Protein AF-A0A1S9B0L6-F1 (afdb_monomer_lite)

Foldseek 3Di:
DVVVVVVVVVVVVVVVDPPVPPPPVPLPFAAEAEDEDDPDCVVVVVVCVVLVVVVAAEAEAEAEPPDPVRVVVVVVCVDPVNSVVRSRHHYYYYYDDDD

Radius of gyration: 24.77 Å; chains: 1; bounding box: 67×50×48 Å

pLDDT: mean 76.01, std 15.12, range [44.97, 93.12]

Sequence (99 aa):
MRVIISALALSLAVLSGCGRDAHLVGSKPVSTIEYYAQPSLDPLAALVAQQAAQAKTPILYFYADWCGPCRRFRETLADKQVQAALQNATSTLTRIPKG

Secondary struct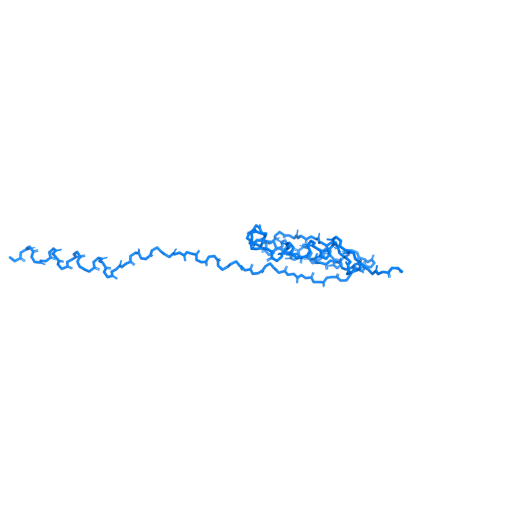ure (DSSP, 8-state):
-HHHHHHHHHHHHHHS-----------PPPEEEEEE--S-SHHHHHHHHHHHHTT-EEEEEEE-TT-HHHHHHHHHHTSHHHHHHTTTEEEEEEEPPP-

Structure (mmCIF, N/CA/C/O backbone):
data_AF-A0A1S9B0L6-F1
#
_entry.id   AF-A0A1S9B0L6-F1
#
loop_
_atom_site.group_PDB
_atom_site.id
_atom_site.type_symbol
_atom_site.label_atom_id
_atom_site.label_alt_id
_atom_site.label_comp_id
_atom_site.label_asym_id
_atom_site.label_entity_id
_atom_site.label_seq_id
_atom_site.pdbx_PDB_ins_code
_atom_site.Cartn_x
_atom_site.Cartn_y
_atom_site.Cartn_z
_atom_site.occupancy
_atom_site.B_iso_or_equiv
_atom_site.auth_seq_id
_atom_site.auth_comp_id
_atom_site.auth_asym_id
_atom_site.auth_atom_id
_atom_site.pdbx_PDB_model_num
ATOM 1 N N . MET A 1 1 ? -55.459 -33.296 29.846 1.00 51.41 1 MET A N 1
ATOM 2 C CA . MET A 1 1 ? -55.370 -31.902 29.345 1.00 51.41 1 MET A CA 1
ATOM 3 C C . MET A 1 1 ? -53.975 -31.266 29.467 1.00 51.41 1 MET A C 1
ATOM 5 O O . MET A 1 1 ? -53.677 -30.384 28.681 1.00 51.41 1 MET A O 1
ATOM 9 N N . ARG A 1 2 ? -53.090 -31.717 30.378 1.00 51.22 2 ARG A N 1
ATOM 10 C CA . ARG A 1 2 ? -51.719 -31.171 30.542 1.00 51.22 2 ARG A CA 1
ATOM 11 C C . ARG A 1 2 ? -50.685 -31.619 29.491 1.00 51.22 2 ARG A C 1
ATOM 13 O O . ARG A 1 2 ? -49.733 -30.895 29.251 1.00 51.22 2 ARG A O 1
ATOM 20 N N . VAL A 1 3 ? -50.885 -32.769 28.841 1.00 51.84 3 VAL A N 1
ATOM 21 C CA . VAL A 1 3 ? -49.911 -33.352 27.886 1.00 51.84 3 VAL A CA 1
ATOM 22 C C . VAL A 1 3 ? -49.940 -32.657 26.514 1.00 51.84 3 VAL A C 1
ATOM 24 O O . VAL A 1 3 ? -48.914 -32.536 25.855 1.00 51.84 3 VAL A O 1
ATOM 27 N N . ILE A 1 4 ? -51.099 -32.128 26.110 1.00 55.56 4 ILE A N 1
ATOM 28 C CA . ILE A 1 4 ? -51.274 -31.434 24.821 1.00 55.56 4 ILE A CA 1
ATOM 29 C C . ILE A 1 4 ? -50.565 -30.067 24.833 1.00 55.56 4 ILE A C 1
ATOM 31 O O . ILE A 1 4 ? -50.006 -29.647 23.825 1.00 55.56 4 ILE A O 1
ATOM 35 N N . ILE A 1 5 ? -50.509 -29.407 25.995 1.00 55.97 5 ILE A N 1
ATOM 36 C CA . ILE A 1 5 ? -49.884 -28.084 26.150 1.00 55.97 5 ILE A CA 1
ATOM 37 C C . ILE A 1 5 ? -48.361 -28.165 25.925 1.00 55.97 5 ILE A C 1
ATOM 39 O O . ILE A 1 5 ? -47.785 -27.273 25.306 1.00 55.97 5 ILE A O 1
ATOM 43 N N . SER A 1 6 ? -47.710 -29.261 26.336 1.00 57.84 6 SER A N 1
ATOM 44 C CA . SER A 1 6 ? -46.266 -29.457 26.122 1.00 57.84 6 SER A CA 1
ATOM 45 C C . SER A 1 6 ? -45.890 -29.723 24.660 1.00 57.84 6 SER A C 1
ATOM 47 O O . SER A 1 6 ? -44.837 -29.272 24.217 1.00 57.84 6 SER A O 1
ATOM 49 N N . ALA A 1 7 ? -46.743 -30.408 23.892 1.00 56.91 7 ALA A N 1
ATOM 50 C CA . ALA A 1 7 ? -46.486 -30.693 22.477 1.00 56.91 7 ALA A CA 1
ATOM 51 C C . ALA A 1 7 ? -46.606 -29.436 21.593 1.00 56.91 7 ALA A C 1
ATOM 53 O O . ALA A 1 7 ? -45.823 -29.246 20.659 1.00 56.91 7 ALA A O 1
ATOM 54 N N . LEU A 1 8 ? -47.538 -28.535 21.926 1.00 58.31 8 LEU A N 1
ATOM 55 C CA . LEU A 1 8 ? -47.638 -27.228 21.273 1.00 58.31 8 LEU A CA 1
ATOM 56 C C . LEU A 1 8 ? -46.422 -26.341 21.581 1.00 58.31 8 LEU A C 1
ATOM 58 O O . LEU A 1 8 ? -45.883 -25.724 20.667 1.00 58.31 8 LEU A O 1
ATOM 62 N N . ALA A 1 9 ? -45.928 -26.331 22.822 1.00 57.78 9 ALA A N 1
ATOM 63 C CA . ALA A 1 9 ? -44.752 -25.539 23.194 1.00 57.78 9 ALA A CA 1
ATOM 64 C C . ALA A 1 9 ? -43.475 -25.970 22.446 1.00 57.78 9 ALA A C 1
ATOM 66 O O . ALA A 1 9 ? -42.695 -25.121 22.015 1.00 57.78 9 ALA A O 1
ATOM 67 N N . LEU A 1 10 ? -43.288 -27.278 22.232 1.00 55.88 10 LEU A N 1
ATOM 68 C CA . LEU A 1 10 ? -42.143 -27.794 21.474 1.00 55.88 10 LEU A CA 1
ATOM 69 C C . LEU A 1 10 ? -42.221 -27.444 19.979 1.00 55.88 10 LEU A C 1
ATOM 71 O O . LEU A 1 10 ? -41.194 -27.241 19.340 1.00 55.88 10 LEU A O 1
ATOM 75 N N . SER A 1 11 ? -43.435 -27.321 19.439 1.00 57.03 11 SER A N 1
ATOM 76 C CA . SER A 1 11 ? -43.672 -26.964 18.033 1.00 57.03 11 SER A CA 1
ATOM 77 C C . SER A 1 11 ? -43.421 -25.472 17.762 1.00 57.03 11 SER A C 1
ATOM 79 O O . SER A 1 11 ? -42.892 -25.114 16.711 1.00 57.03 11 SER A O 1
ATOM 81 N N . LEU A 1 12 ? -43.725 -24.594 18.728 1.00 56.97 12 LEU A N 1
ATOM 82 C CA . LEU A 1 12 ? -43.394 -23.162 18.659 1.00 56.97 12 LEU A CA 1
ATOM 83 C C . LEU A 1 12 ? -41.881 -22.889 18.756 1.00 56.97 12 LEU A C 1
ATOM 85 O O . LEU A 1 12 ? -41.393 -21.946 18.135 1.00 56.97 12 LEU A O 1
ATOM 89 N N . ALA A 1 13 ? -41.121 -23.726 19.471 1.00 54.88 13 ALA A N 1
ATOM 90 C CA . ALA A 1 13 ? -39.665 -23.584 19.566 1.00 54.88 13 ALA A CA 1
ATOM 91 C C . ALA A 1 13 ? -38.941 -23.853 18.231 1.00 54.88 13 ALA A C 1
ATOM 93 O O . ALA A 1 13 ? -37.872 -23.297 17.995 1.00 54.88 13 ALA A O 1
ATOM 94 N N . VAL A 1 14 ? -39.532 -24.658 17.339 1.00 56.91 14 VAL A N 1
ATOM 95 C CA . VAL A 1 14 ? -38.973 -24.944 16.004 1.00 56.91 14 VAL A CA 1
ATOM 96 C C . VAL A 1 14 ? -39.254 -23.806 15.013 1.00 56.91 14 VAL A C 1
ATOM 98 O O . VAL A 1 14 ? -38.424 -23.549 14.144 1.00 56.91 14 VAL A O 1
ATOM 101 N N . LEU A 1 15 ? -40.369 -23.074 15.162 1.00 54.72 15 LEU A N 1
ATOM 102 C CA . LEU A 1 15 ? -40.614 -21.845 14.387 1.00 54.72 15 LEU A CA 1
ATOM 103 C C . LEU A 1 15 ? -39.778 -20.657 14.873 1.00 54.72 15 LEU A C 1
ATOM 105 O O . LEU A 1 15 ? -39.430 -19.796 14.070 1.00 54.72 15 LEU A O 1
ATOM 109 N N . SER A 1 16 ? -39.407 -20.620 16.155 1.00 55.47 16 SER A N 1
ATOM 110 C CA . SER A 1 16 ? -38.438 -19.656 16.686 1.00 55.47 16 SER A CA 1
ATOM 111 C C . SER A 1 16 ? -37.011 -20.107 16.380 1.00 55.47 16 SER A C 1
ATOM 113 O O . SER A 1 16 ? -36.160 -20.142 17.270 1.00 55.47 16 SER A O 1
ATOM 115 N N . GLY A 1 17 ? -36.776 -20.502 15.124 1.00 49.94 17 GLY A N 1
ATOM 116 C CA . GLY A 1 17 ? -35.487 -20.920 14.619 1.00 49.94 17 GLY A CA 1
ATOM 117 C C . GLY A 1 17 ? -34.413 -19.951 15.087 1.00 49.94 17 GLY A C 1
ATOM 118 O O . GLY A 1 17 ? -34.301 -18.840 14.577 1.00 49.94 17 GLY A O 1
ATOM 119 N N . CYS A 1 18 ? -33.582 -20.413 16.022 1.00 51.44 18 CYS A N 1
ATOM 120 C CA . CYS A 1 18 ? -32.197 -19.991 16.132 1.00 51.44 18 CYS A CA 1
ATOM 121 C C . CYS A 1 18 ? -31.506 -20.423 14.833 1.00 51.44 18 CYS A C 1
ATOM 123 O O . CYS A 1 18 ? -30.715 -21.368 14.800 1.00 51.44 18 CYS A O 1
ATOM 125 N N . GLY A 1 19 ? -31.861 -19.758 13.732 1.00 51.62 19 GLY A N 1
ATOM 126 C CA . GLY A 1 19 ? -30.990 -19.625 12.593 1.00 51.62 19 GLY A CA 1
ATOM 127 C C . GLY A 1 19 ? -29.722 -19.029 13.162 1.00 51.62 19 GLY A C 1
ATOM 128 O O . GLY A 1 19 ? -29.718 -17.916 13.675 1.00 51.62 19 GLY A O 1
ATOM 129 N N . ARG A 1 20 ? -28.659 -19.829 13.175 1.00 57.22 20 ARG A N 1
ATOM 130 C CA . ARG A 1 20 ? -27.314 -19.297 13.289 1.00 57.22 20 ARG A CA 1
ATOM 131 C C . ARG A 1 20 ? -27.224 -18.260 12.184 1.00 57.22 20 ARG A C 1
ATOM 133 O O . ARG A 1 20 ? -27.177 -18.645 11.016 1.00 57.22 20 ARG A O 1
ATOM 140 N N . ASP A 1 21 ? -27.263 -16.987 12.552 1.00 49.41 21 ASP A N 1
ATOM 141 C CA . ASP A 1 21 ? -26.858 -15.915 11.669 1.00 49.41 21 ASP A CA 1
ATOM 142 C C . ASP A 1 21 ? -25.417 -16.242 11.300 1.00 49.41 21 ASP A C 1
ATOM 144 O O . ASP A 1 21 ? -24.469 -16.006 12.052 1.00 49.41 21 ASP A O 1
ATOM 148 N N . ALA A 1 22 ? -25.258 -16.906 10.156 1.00 53.06 22 ALA A N 1
ATOM 149 C CA . ALA A 1 22 ? -24.020 -16.898 9.428 1.00 53.06 22 ALA A CA 1
ATOM 150 C C . ALA A 1 22 ? -23.781 -15.417 9.186 1.00 53.06 22 ALA A C 1
ATOM 152 O O . ALA A 1 22 ? -24.400 -14.813 8.313 1.00 53.06 22 ALA A O 1
ATOM 153 N N . HIS A 1 23 ? -22.958 -14.823 10.047 1.00 45.00 23 HIS A N 1
ATOM 154 C CA . HIS A 1 23 ? -22.386 -13.517 9.845 1.00 45.00 23 HIS A CA 1
ATOM 155 C C . HIS A 1 23 ? -21.620 -13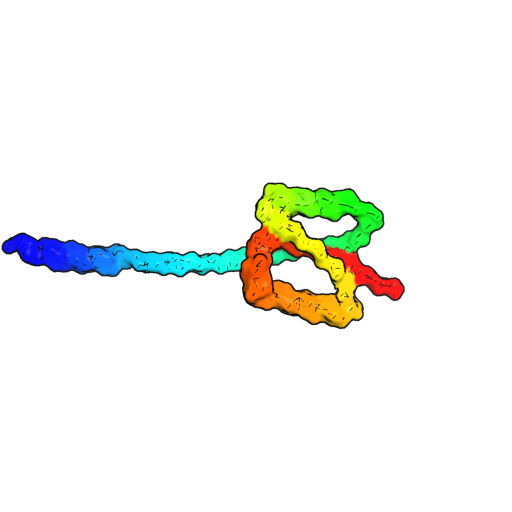.641 8.532 1.00 45.00 23 HIS A C 1
ATOM 157 O O . HIS A 1 23 ? -20.449 -14.024 8.498 1.00 45.00 23 HIS A O 1
ATOM 163 N N . LEU A 1 24 ? -22.328 -13.395 7.429 1.00 52.41 24 LEU A N 1
ATOM 164 C CA . LEU A 1 24 ? -21.751 -13.021 6.165 1.00 52.41 24 LEU A CA 1
ATOM 165 C C . LEU A 1 24 ? -21.015 -11.735 6.514 1.00 52.41 24 LEU A C 1
ATOM 167 O O . LEU A 1 24 ? -21.589 -10.649 6.480 1.00 52.41 24 LEU A O 1
ATOM 171 N N . VAL A 1 25 ? -19.765 -11.890 6.968 1.00 50.66 25 VAL A N 1
ATOM 172 C CA . VAL A 1 25 ? -18.776 -10.827 6.990 1.00 50.66 25 VAL A CA 1
ATOM 173 C C . VAL A 1 25 ? -18.749 -10.398 5.535 1.00 50.66 25 VAL A C 1
ATOM 175 O O . VAL A 1 25 ? -18.082 -11.014 4.706 1.00 50.66 25 VAL A O 1
ATOM 178 N N . GLY A 1 26 ? -19.575 -9.414 5.188 1.00 44.97 26 GLY A N 1
ATOM 179 C CA . GLY A 1 26 ? -19.417 -8.678 3.959 1.00 44.97 26 GLY A CA 1
ATOM 180 C C . GLY A 1 26 ? -18.034 -8.085 4.091 1.00 44.97 26 GLY A C 1
ATOM 181 O O . GLY A 1 26 ? -17.854 -7.121 4.832 1.00 44.97 26 GLY A O 1
ATOM 182 N N . SER A 1 27 ? -17.046 -8.743 3.487 1.00 49.84 27 SER A N 1
ATOM 183 C CA . SER A 1 27 ? -15.686 -8.248 3.399 1.00 49.84 27 SER A CA 1
ATOM 184 C C . SER A 1 27 ? -15.812 -6.898 2.720 1.00 49.84 27 SER A C 1
ATOM 186 O O . SER A 1 27 ? -16.028 -6.835 1.506 1.00 49.84 27 SER A O 1
ATOM 188 N N . LYS A 1 28 ? -15.813 -5.820 3.514 1.00 54.59 28 LYS A N 1
ATOM 189 C CA . LYS A 1 28 ? -15.814 -4.472 2.964 1.00 54.59 28 LYS A CA 1
ATOM 190 C C . LYS A 1 28 ? -14.614 -4.433 2.024 1.00 54.59 28 LYS A C 1
ATOM 192 O O . LYS A 1 28 ? -13.521 -4.789 2.466 1.00 54.59 28 LYS A O 1
ATOM 197 N N . PRO A 1 29 ? -14.814 -4.098 0.742 1.00 61.50 29 PRO A N 1
ATOM 198 C CA . PRO A 1 29 ? -13.713 -4.071 -0.201 1.00 61.50 29 PRO A CA 1
ATOM 199 C C . PRO A 1 29 ? -12.642 -3.132 0.352 1.00 61.50 29 PRO A C 1
ATOM 201 O O . PRO A 1 29 ? -12.969 -2.035 0.819 1.00 61.50 29 PRO A O 1
ATOM 204 N N . VAL A 1 30 ? -11.386 -3.587 0.351 1.00 73.12 30 VAL A N 1
ATOM 205 C CA . VAL A 1 30 ? -10.244 -2.770 0.770 1.00 73.12 30 VAL A CA 1
ATOM 206 C C . VAL A 1 30 ? -10.305 -1.450 0.015 1.00 73.12 30 VAL A C 1
ATOM 208 O O . VAL A 1 30 ? -10.320 -1.427 -1.216 1.00 73.12 30 VAL A O 1
ATOM 211 N N . SER A 1 31 ? -10.378 -0.337 0.748 1.00 73.38 31 SER A N 1
ATOM 212 C CA . SER A 1 31 ? -10.377 0.979 0.120 1.00 73.38 31 SER A CA 1
ATOM 213 C C . SER A 1 31 ? -9.011 1.225 -0.513 1.00 73.38 31 SER A C 1
ATOM 215 O O . SER A 1 31 ? -7.986 1.193 0.172 1.00 73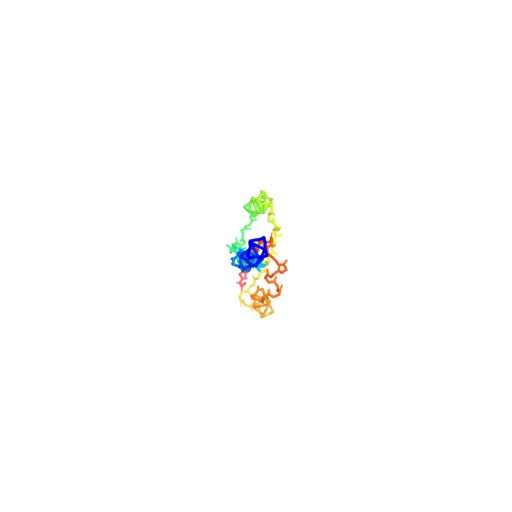.38 31 SER A O 1
ATOM 217 N N . THR A 1 32 ? -9.006 1.460 -1.823 1.00 75.88 32 THR A N 1
ATOM 218 C CA . THR A 1 32 ? -7.804 1.728 -2.606 1.00 75.88 32 THR A CA 1
ATOM 219 C C . THR A 1 32 ? -7.770 3.199 -3.002 1.00 75.88 32 THR A C 1
ATOM 221 O O . THR A 1 32 ? -8.669 3.671 -3.693 1.00 75.88 32 THR A O 1
ATOM 224 N N . ILE A 1 33 ? -6.743 3.924 -2.562 1.00 78.94 33 ILE A N 1
ATOM 225 C CA . ILE A 1 33 ? -6.531 5.331 -2.919 1.00 78.94 33 ILE A CA 1
ATOM 226 C C . ILE A 1 33 ? -5.382 5.390 -3.913 1.00 78.94 33 ILE A C 1
ATOM 228 O O . ILE A 1 33 ? -4.260 5.035 -3.566 1.00 78.94 33 ILE A O 1
ATOM 232 N N . GLU A 1 34 ? -5.638 5.827 -5.142 1.00 77.50 34 GLU A N 1
ATOM 233 C CA . GLU A 1 34 ? -4.562 6.089 -6.094 1.00 77.50 34 GLU A CA 1
ATOM 234 C C . GLU A 1 34 ? -3.965 7.470 -5.807 1.00 77.50 34 GLU A C 1
ATOM 236 O O . GLU A 1 34 ? -4.636 8.495 -5.916 1.00 77.50 34 GLU A O 1
ATOM 241 N N . TYR A 1 35 ? -2.706 7.486 -5.384 1.00 76.56 35 TYR A N 1
ATOM 242 C CA . TYR A 1 35 ? -1.946 8.685 -5.076 1.00 76.56 35 TYR A CA 1
ATOM 243 C C . TYR A 1 35 ? -0.848 8.862 -6.126 1.00 76.56 35 TYR A C 1
ATOM 245 O O . TYR A 1 35 ? -0.098 7.940 -6.446 1.00 76.56 35 TYR A O 1
ATOM 253 N N . TYR A 1 36 ? -0.741 10.056 -6.696 1.00 73.50 36 TYR A N 1
ATOM 254 C CA . TYR A 1 36 ? 0.369 10.375 -7.584 1.00 73.50 36 TYR A CA 1
ATOM 255 C C . TYR A 1 36 ? 1.515 10.923 -6.739 1.00 73.50 36 TYR A C 1
ATOM 257 O O . TYR A 1 36 ? 1.306 11.882 -5.997 1.00 73.50 36 TYR A O 1
ATOM 265 N N . ALA A 1 37 ? 2.702 10.313 -6.826 1.00 69.75 37 ALA A N 1
ATOM 266 C CA . ALA A 1 37 ? 3.857 10.741 -6.044 1.00 69.75 37 ALA A CA 1
ATOM 267 C C . ALA A 1 37 ? 4.142 12.228 -6.298 1.00 69.75 37 ALA A C 1
ATOM 269 O O . ALA A 1 37 ? 4.470 12.624 -7.418 1.00 69.75 37 ALA A O 1
ATOM 270 N N . GLN A 1 38 ? 3.989 13.046 -5.259 1.00 71.50 38 GLN A N 1
ATOM 271 C CA . GLN A 1 38 ? 4.351 14.458 -5.290 1.00 71.50 38 GLN A CA 1
ATOM 272 C C . GLN A 1 38 ? 5.750 14.652 -4.690 1.00 71.50 38 GLN A C 1
ATOM 274 O O . GLN A 1 38 ? 6.206 13.812 -3.913 1.00 71.50 38 GLN A O 1
ATOM 279 N N . PRO A 1 39 ? 6.455 15.745 -5.037 1.00 75.00 39 PRO A N 1
ATOM 280 C CA . PRO A 1 39 ? 7.776 16.032 -4.477 1.00 75.00 39 PRO A CA 1
ATOM 281 C C . PRO A 1 39 ? 7.754 16.306 -2.963 1.00 75.00 39 PRO A C 1
ATOM 283 O O . PRO A 1 39 ? 8.796 16.189 -2.323 1.00 75.00 39 PRO A O 1
ATOM 286 N N . SER A 1 40 ? 6.599 16.650 -2.379 1.00 80.44 40 SER A N 1
ATOM 287 C CA . SER A 1 40 ? 6.423 16.802 -0.930 1.00 80.44 40 SER A CA 1
ATOM 288 C C . SER A 1 40 ? 5.714 15.596 -0.309 1.00 80.44 40 SER A C 1
ATOM 290 O O . SER A 1 40 ? 4.783 15.026 -0.880 1.00 80.44 40 SER A O 1
ATOM 292 N N . LEU A 1 41 ? 6.147 15.222 0.899 1.00 82.25 41 LEU A N 1
ATOM 293 C CA . LEU A 1 41 ? 5.557 14.124 1.673 1.00 82.25 41 LEU A CA 1
ATOM 294 C C . LEU A 1 41 ? 4.374 14.568 2.546 1.00 82.25 41 LEU A C 1
ATOM 296 O O . LEU A 1 41 ? 3.612 13.717 2.998 1.00 82.25 41 LEU A O 1
ATOM 300 N N . ASP A 1 42 ? 4.180 15.871 2.753 1.00 87.75 42 ASP A N 1
ATOM 301 C CA . ASP A 1 42 ? 3.094 16.434 3.570 1.00 87.75 42 ASP A CA 1
ATOM 302 C C . ASP A 1 42 ? 1.691 15.913 3.195 1.00 87.75 42 ASP A C 1
ATOM 304 O O . ASP A 1 42 ? 0.974 15.441 4.083 1.00 87.75 42 ASP A O 1
ATOM 308 N N . PRO A 1 43 ? 1.275 15.908 1.909 1.00 85.75 43 PRO A N 1
ATOM 309 C CA . PRO A 1 43 ? -0.033 15.368 1.527 1.00 85.75 43 PRO A CA 1
ATOM 310 C C . PRO A 1 43 ? -0.159 13.862 1.790 1.00 85.75 43 PRO A C 1
ATOM 312 O O . PRO A 1 43 ? -1.234 13.385 2.156 1.00 85.75 43 PRO A O 1
ATOM 315 N N . LEU A 1 44 ? 0.933 13.106 1.642 1.00 85.62 44 LEU A N 1
ATOM 316 C CA . LEU A 1 44 ? 0.938 11.675 1.932 1.00 85.62 44 LEU A CA 1
ATOM 317 C C . LEU A 1 44 ? 0.822 11.416 3.440 1.00 85.62 44 LEU A C 1
ATOM 319 O O . LEU A 1 44 ? 0.056 10.549 3.857 1.00 85.62 44 LEU A O 1
ATOM 323 N N . ALA A 1 45 ? 1.531 12.195 4.259 1.00 88.50 45 ALA A N 1
ATOM 324 C CA . ALA A 1 45 ? 1.454 12.117 5.713 1.00 88.50 45 ALA A CA 1
ATOM 325 C C . ALA A 1 45 ? 0.035 12.422 6.220 1.00 88.50 45 ALA A C 1
ATOM 327 O O . ALA A 1 45 ? -0.482 11.695 7.067 1.00 88.50 45 ALA A O 1
ATOM 328 N N . ALA A 1 46 ? -0.628 13.435 5.652 1.00 90.00 46 ALA A N 1
ATOM 329 C CA . ALA A 1 46 ? -2.015 13.761 5.980 1.00 90.00 46 ALA A CA 1
ATOM 330 C C . ALA A 1 46 ? -2.988 12.620 5.626 1.00 90.00 46 ALA A C 1
ATOM 332 O O . ALA A 1 46 ? -3.845 12.268 6.438 1.00 90.00 46 ALA A O 1
ATOM 333 N N . LEU A 1 47 ? -2.830 11.994 4.451 1.00 87.19 47 LEU A N 1
ATOM 334 C CA . LEU A 1 47 ? -3.633 10.836 4.035 1.00 87.19 47 LEU A CA 1
ATOM 335 C C . LEU A 1 47 ? -3.456 9.640 4.978 1.00 87.19 47 LEU A C 1
ATOM 337 O O . LEU A 1 47 ? -4.438 9.031 5.405 1.00 87.19 47 LEU A O 1
ATOM 341 N N . VAL A 1 48 ? -2.212 9.316 5.334 1.00 88.38 48 VAL A N 1
ATOM 342 C CA . VAL A 1 48 ? -1.903 8.217 6.262 1.00 88.38 48 VAL A CA 1
ATOM 343 C C . VAL A 1 48 ? -2.471 8.505 7.655 1.00 88.38 48 VAL A C 1
ATOM 345 O O . VAL A 1 48 ? -3.088 7.626 8.259 1.00 88.38 48 VAL A O 1
ATOM 348 N N . ALA A 1 49 ? -2.336 9.740 8.147 1.00 90.38 49 ALA A N 1
ATOM 349 C CA . ALA A 1 49 ? -2.899 10.156 9.430 1.00 90.38 49 ALA A CA 1
ATOM 350 C C . ALA A 1 49 ? -4.433 10.052 9.448 1.00 90.38 49 ALA A C 1
ATOM 352 O O . ALA A 1 49 ? -5.010 9.580 10.428 1.00 90.38 49 ALA A O 1
ATOM 353 N N . GLN A 1 50 ? -5.102 10.419 8.351 1.00 88.50 50 GLN A N 1
ATOM 354 C CA . GLN A 1 50 ? -6.552 10.280 8.214 1.00 88.50 50 GLN A CA 1
ATOM 355 C C . GLN A 1 50 ? -6.999 8.811 8.264 1.00 88.50 50 GLN A C 1
ATOM 357 O O . GLN A 1 50 ? -7.995 8.492 8.913 1.00 88.50 50 GLN A O 1
ATOM 362 N N . GLN A 1 51 ? -6.273 7.908 7.601 1.00 88.94 51 GLN A N 1
ATOM 363 C CA . GLN A 1 51 ? -6.569 6.471 7.626 1.00 88.94 51 GLN A CA 1
ATOM 364 C C . GLN A 1 51 ? -6.386 5.888 9.031 1.00 88.94 51 GLN A C 1
ATOM 366 O O . GLN A 1 51 ? -7.268 5.179 9.523 1.00 88.94 51 GLN A O 1
ATOM 371 N N . ALA A 1 52 ? -5.287 6.249 9.698 1.00 87.25 52 ALA A N 1
ATOM 372 C CA . ALA A 1 52 ? -5.015 5.839 11.070 1.00 87.25 52 ALA A CA 1
ATOM 373 C C . ALA A 1 52 ? -6.100 6.338 12.044 1.00 87.25 52 ALA A C 1
ATOM 375 O O . ALA A 1 52 ? -6.548 5.584 12.906 1.00 87.25 52 ALA A O 1
ATOM 376 N N . ALA A 1 53 ? -6.597 7.568 11.859 1.00 90.19 53 ALA A N 1
ATOM 377 C CA . ALA A 1 53 ? -7.693 8.126 12.654 1.00 90.19 53 ALA A CA 1
ATOM 378 C C . ALA A 1 53 ? -9.029 7.375 12.477 1.00 90.19 53 ALA A C 1
ATOM 380 O O . ALA A 1 53 ? -9.868 7.395 13.374 1.00 90.19 53 ALA A O 1
ATOM 381 N N . GLN A 1 54 ? -9.229 6.676 11.354 1.00 88.38 54 GLN A N 1
ATOM 382 C CA . GLN A 1 54 ? -10.403 5.826 11.107 1.00 88.38 54 GLN A CA 1
ATOM 383 C C . GLN A 1 54 ? -10.245 4.395 11.648 1.00 88.38 54 GLN A C 1
ATOM 385 O O . GLN A 1 54 ? -11.030 3.520 11.281 1.00 88.38 54 GLN A O 1
ATOM 390 N N . ALA A 1 55 ? -9.226 4.135 12.476 1.00 85.19 55 ALA A N 1
ATOM 391 C CA . ALA A 1 55 ? -8.869 2.801 12.960 1.00 85.19 55 ALA A CA 1
ATOM 392 C C . ALA A 1 55 ? -8.610 1.781 11.831 1.00 85.19 55 ALA A C 1
ATOM 394 O O . ALA A 1 55 ? -8.769 0.575 12.023 1.00 85.19 55 ALA A O 1
ATOM 395 N N . LYS A 1 56 ? -8.201 2.257 10.647 1.00 86.00 56 LYS A N 1
ATOM 396 C CA . LYS A 1 56 ? -7.762 1.406 9.540 1.00 86.00 56 LYS A CA 1
ATOM 397 C C . LYS A 1 56 ? -6.242 1.342 9.514 1.00 86.00 56 LYS A C 1
ATOM 399 O O . LYS A 1 56 ? -5.575 2.348 9.737 1.00 86.00 56 LYS A O 1
ATOM 404 N N . THR A 1 57 ? -5.684 0.182 9.184 1.00 89.25 57 THR A N 1
ATOM 405 C CA . THR A 1 57 ? -4.237 0.027 8.991 1.00 89.25 57 THR A CA 1
ATOM 406 C C . THR A 1 57 ? -3.834 0.604 7.626 1.00 89.25 57 THR A C 1
ATOM 408 O O . THR A 1 57 ? -4.257 0.066 6.599 1.00 89.25 57 THR A O 1
ATOM 411 N N . PRO A 1 58 ? -3.044 1.689 7.563 1.00 88.19 58 PRO A N 1
ATOM 412 C CA . PRO A 1 58 ? -2.584 2.233 6.291 1.00 88.19 58 PRO A CA 1
ATOM 413 C C . PRO A 1 58 ? -1.535 1.303 5.666 1.00 88.19 58 PRO A C 1
ATOM 415 O O . PRO A 1 58 ? -0.572 0.908 6.320 1.00 88.19 58 PRO A O 1
ATOM 418 N N . ILE A 1 59 ? -1.705 0.963 4.390 1.00 88.19 59 ILE A N 1
ATOM 419 C CA . ILE A 1 59 ? -0.736 0.209 3.586 1.00 88.19 59 ILE A CA 1
ATOM 420 C C . ILE A 1 59 ? -0.325 1.086 2.417 1.00 88.19 59 ILE A C 1
ATOM 422 O O . ILE A 1 59 ? -1.166 1.508 1.630 1.00 88.19 59 ILE A O 1
ATOM 426 N N . LEU A 1 60 ? 0.971 1.334 2.272 1.00 87.69 60 LEU A N 1
ATOM 427 C CA . LEU A 1 60 ? 1.504 2.099 1.155 1.00 87.69 60 LEU A CA 1
ATOM 428 C C . LEU A 1 60 ? 2.119 1.146 0.133 1.00 87.69 6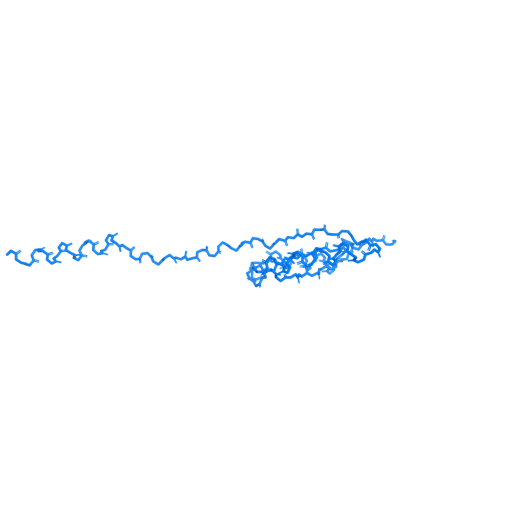0 LEU A C 1
ATOM 430 O O . LEU A 1 60 ? 3.055 0.412 0.444 1.00 87.69 60 LEU A O 1
ATOM 434 N N . TYR A 1 61 ? 1.592 1.158 -1.086 1.00 87.44 61 TYR A N 1
ATOM 435 C CA . TYR A 1 61 ? 2.064 0.315 -2.175 1.00 87.44 61 TYR A CA 1
ATOM 436 C C . TYR A 1 61 ? 2.547 1.173 -3.340 1.00 87.44 61 TYR A C 1
ATOM 438 O O . TYR A 1 61 ? 1.754 1.759 -4.073 1.00 87.44 61 TYR A O 1
ATOM 446 N N . PHE A 1 62 ? 3.861 1.234 -3.531 1.00 87.00 62 PHE A N 1
ATOM 447 C CA . PHE A 1 62 ? 4.460 1.896 -4.684 1.00 87.00 62 PHE A CA 1
ATOM 448 C C . PHE A 1 62 ? 4.478 0.948 -5.882 1.00 87.00 62 PHE A C 1
ATOM 450 O O . PHE A 1 62 ? 4.925 -0.195 -5.769 1.00 87.00 62 PHE A O 1
ATOM 457 N N . TYR A 1 63 ? 4.004 1.412 -7.035 1.00 87.25 63 TYR A N 1
ATOM 458 C CA . TYR A 1 63 ? 3.853 0.577 -8.221 1.00 87.25 63 TYR A CA 1
ATOM 459 C C . TYR A 1 63 ? 4.134 1.343 -9.505 1.00 87.25 63 TYR A C 1
ATOM 461 O O . TYR A 1 63 ? 4.067 2.564 -9.550 1.00 87.25 63 TYR A O 1
ATOM 469 N N . ALA A 1 64 ? 4.400 0.613 -10.580 1.00 88.69 64 ALA A N 1
ATOM 470 C CA . ALA A 1 64 ? 4.486 1.164 -11.924 1.00 88.69 64 ALA A CA 1
ATOM 471 C C . ALA A 1 64 ? 3.708 0.285 -12.900 1.00 88.69 64 ALA A C 1
ATOM 473 O O . ALA A 1 64 ? 3.806 -0.942 -12.842 1.00 88.69 64 ALA A O 1
ATOM 474 N N . ASP A 1 65 ? 3.003 0.895 -13.852 1.00 87.69 65 ASP A N 1
ATOM 475 C CA . ASP A 1 65 ? 2.301 0.148 -14.907 1.00 87.69 65 ASP A CA 1
ATOM 476 C C . ASP A 1 65 ? 3.278 -0.548 -15.868 1.00 87.69 65 ASP A C 1
ATOM 478 O O . ASP A 1 65 ? 2.994 -1.622 -16.400 1.00 87.69 65 ASP A O 1
ATOM 482 N N . TRP A 1 66 ? 4.477 0.017 -16.038 1.00 90.06 66 TRP A N 1
ATOM 483 C CA . TRP A 1 66 ? 5.561 -0.586 -16.817 1.00 90.06 66 TRP A CA 1
ATOM 484 C C . TRP A 1 66 ? 6.285 -1.718 -16.068 1.00 90.06 66 TRP A C 1
ATOM 486 O O . TRP A 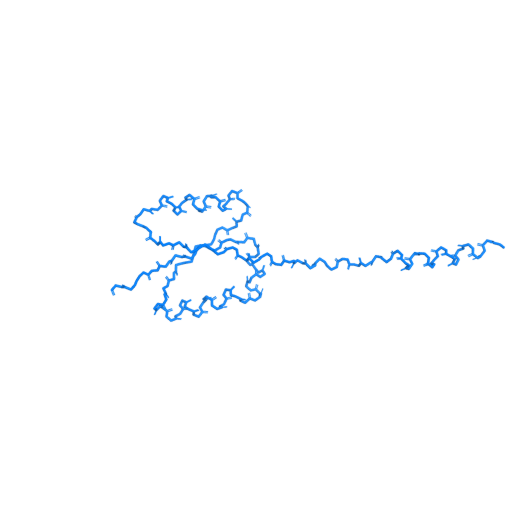1 66 ? 7.022 -2.491 -16.681 1.00 90.06 66 TRP A O 1
ATOM 496 N N . CYS A 1 67 ? 6.074 -1.859 -14.757 1.00 92.50 67 CYS A N 1
ATOM 497 C CA . CYS A 1 67 ? 6.718 -2.880 -13.938 1.00 92.50 67 CYS A CA 1
ATOM 498 C C . CYS A 1 67 ? 5.921 -4.194 -14.007 1.00 92.50 67 CYS A C 1
ATOM 500 O O . CYS A 1 67 ? 4.848 -4.340 -13.420 1.00 92.50 67 CYS A O 1
ATOM 502 N N . GLY A 1 68 ? 6.459 -5.184 -14.729 1.00 93.12 68 GLY A N 1
ATOM 503 C CA . GLY A 1 68 ? 5.854 -6.516 -14.869 1.00 93.12 68 GLY A CA 1
ATOM 504 C C . GLY A 1 68 ? 5.522 -7.203 -13.532 1.00 93.12 68 GLY A C 1
ATOM 505 O O . GLY A 1 68 ? 4.383 -7.635 -13.360 1.00 93.12 68 GLY A O 1
ATOM 506 N N . PRO A 1 69 ? 6.460 -7.284 -12.568 1.00 93.06 69 PRO A N 1
ATOM 507 C CA . PRO A 1 69 ? 6.180 -7.834 -11.239 1.00 93.06 69 PRO A CA 1
ATOM 508 C C . PRO A 1 69 ? 5.089 -7.068 -10.478 1.00 93.06 69 PRO A C 1
ATOM 510 O O . PRO A 1 69 ? 4.248 -7.685 -9.832 1.00 93.06 69 PRO A O 1
ATOM 513 N N . CYS A 1 70 ? 5.056 -5.738 -10.599 1.00 90.75 70 CYS A N 1
ATOM 514 C CA . CYS A 1 70 ? 4.077 -4.894 -9.919 1.00 90.75 70 CYS A CA 1
ATOM 515 C C . CYS A 1 70 ? 2.650 -5.173 -10.414 1.00 90.75 70 CYS A C 1
ATOM 517 O O . CYS A 1 70 ? 1.726 -5.297 -9.615 1.00 90.75 70 CYS A O 1
ATOM 519 N N . ARG A 1 71 ? 2.467 -5.350 -11.729 1.00 89.75 71 ARG A N 1
ATOM 520 C CA . ARG A 1 71 ? 1.166 -5.737 -12.299 1.00 89.75 71 ARG A CA 1
ATOM 521 C C . ARG A 1 71 ? 0.682 -7.089 -11.772 1.00 89.75 71 ARG A C 1
ATOM 523 O O . ARG A 1 71 ? -0.457 -7.178 -11.333 1.00 89.75 71 ARG A O 1
ATOM 530 N N . ARG A 1 72 ? 1.562 -8.095 -11.720 1.00 91.69 72 ARG A N 1
ATOM 531 C CA . ARG A 1 72 ? 1.234 -9.413 -11.143 1.00 91.69 72 ARG A CA 1
ATOM 532 C C . ARG A 1 72 ? 0.851 -9.322 -9.664 1.00 91.69 72 ARG A C 1
ATOM 534 O O . ARG A 1 72 ? -0.105 -9.952 -9.236 1.00 91.69 72 ARG A O 1
ATOM 541 N N . PHE A 1 73 ? 1.548 -8.497 -8.884 1.00 90.19 73 PHE A N 1
ATOM 542 C CA . PHE A 1 73 ? 1.205 -8.294 -7.475 1.00 90.19 73 PHE A CA 1
ATOM 543 C C . PHE A 1 73 ? -0.164 -7.617 -7.285 1.00 90.19 73 PHE A C 1
ATOM 545 O O . PHE A 1 73 ? -0.904 -7.981 -6.375 1.00 90.19 73 PHE A O 1
ATOM 552 N N . ARG A 1 74 ? -0.550 -6.676 -8.160 1.00 85.38 74 ARG A N 1
ATOM 553 C CA . ARG A 1 74 ? -1.897 -6.072 -8.125 1.00 85.38 74 ARG A CA 1
ATOM 554 C C . ARG A 1 74 ? -3.009 -7.111 -8.289 1.00 85.38 74 ARG A C 1
ATOM 556 O O . ARG A 1 74 ? -4.050 -6.965 -7.661 1.00 85.38 74 ARG A O 1
ATOM 563 N N . GLU A 1 75 ? -2.792 -8.153 -9.086 1.00 86.56 75 GLU A N 1
ATOM 564 C CA . GLU A 1 75 ? -3.746 -9.263 -9.225 1.00 86.56 75 GLU A CA 1
ATOM 565 C C . GLU A 1 75 ? -3.854 -10.069 -7.924 1.00 86.56 75 GLU A C 1
ATOM 567 O O . GLU A 1 75 ? -4.956 -10.419 -7.510 1.00 86.56 75 GLU A O 1
ATOM 572 N N . THR A 1 76 ? -2.738 -10.280 -7.217 1.00 88.50 76 THR A N 1
ATOM 573 C CA . THR A 1 76 ? -2.735 -10.903 -5.882 1.00 88.50 76 THR A CA 1
ATOM 574 C C . THR A 1 76 ? -3.555 -10.104 -4.870 1.00 88.50 76 THR A C 1
ATOM 576 O O . THR A 1 76 ? -4.223 -10.695 -4.030 1.00 88.50 76 THR A O 1
ATOM 579 N N . LEU A 1 77 ? -3.573 -8.771 -4.961 1.00 85.25 77 LEU A N 1
ATOM 580 C CA . LEU A 1 77 ? -4.409 -7.945 -4.084 1.00 85.25 77 LEU A CA 1
ATOM 581 C C . LEU A 1 77 ? -5.911 -8.165 -4.313 1.00 85.25 77 LEU A C 1
ATOM 583 O O . LEU A 1 77 ? -6.692 -7.882 -3.412 1.00 85.25 77 LEU A O 1
ATOM 587 N N . ALA A 1 78 ? -6.336 -8.666 -5.476 1.00 84.75 78 ALA A N 1
ATOM 588 C CA . ALA A 1 78 ? -7.735 -9.004 -5.746 1.00 84.75 78 ALA A CA 1
ATOM 589 C C . ALA A 1 78 ? -8.133 -10.403 -5.236 1.00 84.75 78 ALA A C 1
ATOM 591 O O . ALA A 1 78 ? -9.320 -10.738 -5.240 1.00 84.75 78 ALA A O 1
ATOM 592 N N . ASP A 1 79 ? -7.169 -11.218 -4.795 1.00 89.38 79 ASP A N 1
ATOM 593 C CA . ASP A 1 79 ? -7.436 -12.543 -4.247 1.00 89.38 79 ASP A CA 1
ATOM 594 C C . ASP A 1 79 ? -8.296 -12.462 -2.975 1.00 89.38 79 ASP A C 1
ATOM 596 O O . ASP A 1 79 ? -8.107 -11.598 -2.116 1.00 89.38 79 ASP A O 1
ATOM 600 N N . LYS A 1 80 ? -9.253 -13.384 -2.829 1.00 89.25 80 LYS A N 1
ATOM 601 C CA . LYS A 1 80 ? -10.211 -13.368 -1.713 1.00 89.25 80 LYS A CA 1
ATOM 602 C C . LYS A 1 80 ? -9.545 -13.583 -0.357 1.00 89.25 80 LYS A C 1
ATOM 604 O O . LYS A 1 80 ? -9.975 -12.979 0.623 1.00 89.25 80 LYS A O 1
ATOM 609 N N . GLN A 1 81 ? -8.530 -14.442 -0.283 1.00 90.12 81 GLN A N 1
ATOM 610 C CA . GLN A 1 81 ? -7.806 -14.702 0.960 1.00 90.12 81 GLN A CA 1
ATOM 611 C C . GLN A 1 81 ? -6.993 -13.471 1.357 1.00 90.12 81 GLN A C 1
ATOM 613 O O . GLN A 1 81 ? -6.980 -13.088 2.527 1.00 90.12 81 GLN A O 1
ATOM 618 N N . VAL A 1 82 ? -6.386 -12.805 0.373 1.00 89.12 82 VAL A N 1
ATOM 619 C CA . VAL A 1 82 ? -5.658 -11.550 0.582 1.00 89.12 82 VAL A CA 1
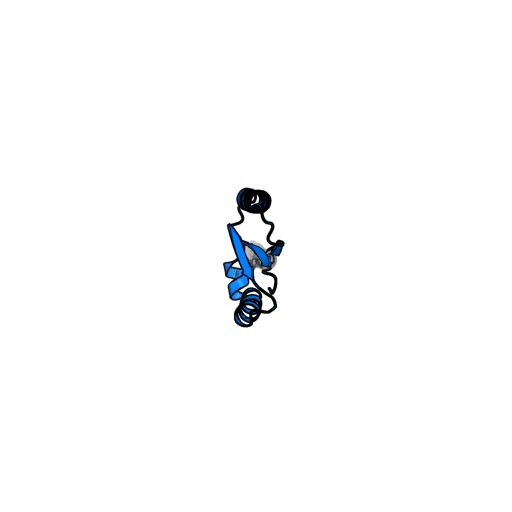ATOM 620 C C . VAL A 1 82 ? -6.607 -10.437 1.032 1.00 89.12 82 VAL A C 1
ATOM 622 O O . VAL A 1 82 ? -6.340 -9.774 2.028 1.00 89.12 82 VAL A O 1
ATOM 625 N N . GLN A 1 83 ? -7.759 -10.274 0.383 1.00 86.44 83 GLN A N 1
ATOM 626 C CA . GLN A 1 83 ? -8.777 -9.291 0.772 1.00 86.44 83 GLN A CA 1
ATOM 627 C C . GLN A 1 83 ? -9.328 -9.541 2.182 1.00 86.44 83 GLN A C 1
ATOM 629 O O . GLN A 1 83 ? -9.495 -8.599 2.955 1.00 86.44 83 GLN A O 1
ATOM 634 N N . ALA A 1 84 ? -9.549 -10.805 2.554 1.00 87.75 84 ALA A N 1
ATOM 635 C CA . ALA A 1 84 ? -9.957 -11.168 3.908 1.00 87.75 84 ALA A CA 1
ATOM 636 C C . ALA A 1 84 ? -8.874 -10.821 4.944 1.00 87.75 84 ALA A C 1
ATOM 638 O O . ALA A 1 84 ? -9.180 -10.269 5.999 1.00 87.75 84 ALA A O 1
ATOM 639 N N . ALA A 1 85 ? -7.599 -11.070 4.635 1.00 87.06 85 ALA A N 1
ATOM 640 C CA . ALA A 1 85 ? -6.490 -10.674 5.504 1.00 87.06 85 ALA A CA 1
ATOM 641 C C . ALA A 1 85 ? -6.362 -9.143 5.637 1.00 87.06 85 ALA A C 1
ATOM 643 O O . ALA A 1 85 ? -5.930 -8.643 6.675 1.00 87.06 85 ALA A O 1
ATOM 644 N N . LEU A 1 86 ? -6.768 -8.395 4.609 1.00 86.69 86 LEU A N 1
ATOM 645 C CA . LEU A 1 86 ? -6.665 -6.938 4.536 1.00 86.69 86 LEU A CA 1
ATOM 646 C C . LEU A 1 86 ? -7.958 -6.194 4.905 1.00 86.69 86 LEU A C 1
ATOM 648 O O . LEU A 1 86 ? -8.022 -4.980 4.750 1.00 86.69 86 LEU A O 1
ATOM 652 N N . GLN A 1 87 ? -8.967 -6.870 5.451 1.00 84.44 87 GLN A N 1
ATOM 653 C CA . GLN A 1 87 ? -10.303 -6.310 5.719 1.00 84.44 87 GLN A CA 1
ATOM 654 C C . GLN A 1 87 ? -10.343 -5.031 6.587 1.00 84.44 87 GLN A C 1
ATOM 656 O O . GLN A 1 87 ? -11.301 -4.265 6.505 1.00 84.44 87 GLN A O 1
ATOM 661 N N . ASN A 1 88 ? -9.304 -4.772 7.389 1.00 85.06 88 ASN A N 1
ATOM 662 C CA . ASN A 1 88 ? -9.166 -3.560 8.211 1.00 85.06 88 ASN A CA 1
ATOM 663 C C . ASN A 1 88 ? -8.113 -2.577 7.672 1.00 85.06 88 ASN A C 1
ATOM 665 O O . ASN A 1 88 ? -7.786 -1.592 8.333 1.00 85.06 88 ASN A O 1
ATOM 669 N N . ALA A 1 89 ? -7.556 -2.834 6.490 1.00 85.62 89 ALA A N 1
ATOM 670 C CA . ALA A 1 89 ? -6.511 -2.026 5.887 1.00 85.62 89 ALA A CA 1
ATOM 671 C C . ALA A 1 89 ? -7.055 -1.073 4.810 1.00 85.62 89 ALA A C 1
ATOM 673 O O . ALA A 1 89 ? -8.085 -1.313 4.181 1.00 85.62 89 ALA A O 1
ATOM 674 N N . THR A 1 90 ? -6.349 0.034 4.583 1.00 83.69 90 THR A N 1
ATOM 675 C CA . THR A 1 90 ? -6.549 0.910 3.416 1.00 83.69 90 THR A CA 1
ATOM 676 C C . THR A 1 90 ? -5.257 0.970 2.628 1.00 83.69 90 THR A C 1
ATOM 678 O O . THR A 1 90 ? -4.227 1.352 3.175 1.00 83.69 90 THR A O 1
ATOM 681 N N . SER A 1 91 ? -5.309 0.590 1.353 1.00 80.12 91 SER A N 1
ATOM 682 C CA . SER A 1 91 ? -4.139 0.583 0.479 1.00 80.12 91 SER A CA 1
ATOM 683 C C . SER A 1 91 ? -4.049 1.892 -0.304 1.00 80.12 91 SER A C 1
ATOM 685 O O . SER A 1 91 ? -4.906 2.176 -1.141 1.00 80.12 91 SER A O 1
ATOM 687 N N . THR A 1 92 ? -2.997 2.668 -0.091 1.00 82.12 92 THR A N 1
ATOM 688 C CA . THR A 1 92 ? -2.644 3.811 -0.934 1.00 82.12 92 THR A CA 1
ATOM 689 C C . THR A 1 92 ? -1.675 3.329 -2.014 1.00 82.12 92 THR A C 1
ATOM 691 O O . THR A 1 92 ? -0.563 2.905 -1.704 1.00 82.12 92 THR A O 1
ATOM 694 N N . LEU A 1 93 ? -2.103 3.345 -3.277 1.00 81.62 93 LEU A N 1
ATOM 695 C CA . LEU A 1 93 ? -1.284 2.968 -4.425 1.00 81.62 93 LEU A CA 1
ATOM 696 C C . LEU A 1 93 ? -0.564 4.208 -4.956 1.00 81.62 93 LEU A C 1
ATOM 698 O O . LEU A 1 93 ? -1.214 5.115 -5.470 1.00 81.62 93 LEU A O 1
ATOM 702 N N . THR A 1 94 ? 0.761 4.228 -4.899 1.00 83.31 94 THR A N 1
ATOM 703 C CA . THR A 1 94 ? 1.567 5.333 -5.420 1.00 83.31 94 THR A CA 1
ATOM 704 C C . THR A 1 94 ? 2.176 4.967 -6.769 1.00 83.31 94 THR A C 1
ATOM 706 O O . THR A 1 94 ? 3.017 4.070 -6.830 1.00 83.31 94 THR A O 1
ATOM 709 N N . ARG A 1 95 ? 1.777 5.648 -7.852 1.00 85.44 95 ARG A N 1
ATOM 710 C CA . ARG A 1 95 ? 2.287 5.356 -9.207 1.00 85.44 95 ARG A CA 1
ATOM 711 C C . ARG A 1 95 ? 3.663 5.994 -9.451 1.00 85.44 95 ARG A C 1
ATOM 713 O O . ARG A 1 95 ? 3.842 7.187 -9.231 1.00 85.44 95 ARG A O 1
ATOM 720 N N . ILE A 1 96 ? 4.604 5.211 -9.977 1.00 85.56 96 ILE A N 1
ATOM 721 C CA . ILE A 1 96 ? 5.947 5.625 -10.399 1.00 85.56 96 ILE A CA 1
ATOM 722 C C . ILE A 1 96 ? 5.945 5.832 -11.929 1.00 85.56 96 ILE A C 1
ATOM 724 O O . ILE A 1 96 ? 5.662 4.879 -12.669 1.00 85.56 96 ILE A O 1
ATOM 728 N N . PRO A 1 97 ? 6.249 7.044 -12.434 1.00 81.25 97 PRO A N 1
ATOM 729 C CA . PRO A 1 97 ? 6.313 7.311 -13.871 1.00 81.25 97 PRO A CA 1
ATOM 730 C C . PRO A 1 97 ? 7.478 6.563 -14.538 1.00 81.25 97 PRO A C 1
ATOM 732 O O . PRO A 1 97 ? 8.441 6.166 -13.882 1.00 81.25 97 PRO A O 1
ATOM 735 N N . LYS A 1 98 ? 7.385 6.337 -15.853 1.00 81.75 98 LYS A N 1
ATOM 736 C CA . LYS A 1 98 ? 8.529 5.861 -16.642 1.00 81.75 98 LYS A CA 1
ATOM 737 C C . LYS A 1 98 ? 9.403 7.078 -16.964 1.00 81.75 98 LYS A C 1
ATOM 739 O O . LYS A 1 98 ? 8.852 8.082 -17.412 1.00 81.75 98 LYS A O 1
ATOM 744 N N . GLY A 1 99 ? 10.701 6.990 -16.672 1.00 79.62 99 GLY A N 1
ATOM 745 C CA . GLY A 1 99 ? 11.690 7.994 -17.084 1.00 79.62 99 GLY A CA 1
ATOM 746 C C . GLY A 1 99 ? 11.885 8.035 -18.592 1.00 79.62 99 GLY A C 1
ATOM 747 O O . GLY A 1 99 ? 11.546 7.023 -19.256 1.00 79.62 99 GLY A O 1
#